Protein AF-A0A961MNR6-F1 (afdb_monomer_lite)

Structure (mmCIF, N/CA/C/O backbone):
data_AF-A0A961MNR6-F1
#
_entry.id   AF-A0A961MNR6-F1
#
loop_
_atom_site.group_PDB
_atom_site.id
_atom_site.type_symbol
_atom_site.label_atom_id
_atom_site.label_alt_id
_atom_site.label_comp_id
_atom_site.label_asym_id
_atom_site.label_entity_id
_atom_site.label_seq_id
_atom_site.pdbx_PDB_ins_code
_atom_site.Cartn_x
_atom_site.Cartn_y
_atom_site.Cartn_z
_atom_site.occupancy
_atom_site.B_iso_or_equiv
_atom_site.auth_seq_id
_atom_site.auth_comp_id
_atom_site.auth_asym_id
_atom_site.auth_atom_id
_atom_site.pdbx_PDB_model_num
ATOM 1 N N . THR A 1 1 ? 5.993 5.747 -15.879 1.00 50.81 1 THR A N 1
ATOM 2 C CA . THR A 1 1 ? 6.154 5.005 -14.617 1.00 50.81 1 THR A CA 1
ATOM 3 C C . THR A 1 1 ? 5.288 5.661 -13.566 1.00 50.81 1 THR A C 1
ATOM 5 O O . THR A 1 1 ? 5.119 6.873 -13.571 1.00 50.81 1 THR A O 1
ATOM 8 N N . SER A 1 2 ? 4.666 4.865 -12.717 1.00 59.62 2 SER A N 1
ATOM 9 C CA . SER A 1 2 ? 3.678 5.290 -11.719 1.00 59.62 2 SER A CA 1
ATOM 10 C C . SER A 1 2 ? 4.255 5.364 -10.302 1.00 59.62 2 SER A C 1
ATOM 12 O O . SER A 1 2 ? 3.526 5.695 -9.372 1.00 59.62 2 SER A O 1
ATOM 14 N N . GLY A 1 3 ? 5.562 5.119 -10.149 1.00 74.12 3 GLY A N 1
ATOM 15 C CA . GLY A 1 3 ? 6.264 5.018 -8.866 1.00 74.12 3 GLY A CA 1
ATOM 16 C C . GLY A 1 3 ? 5.957 6.138 -7.863 1.00 74.12 3 GLY A C 1
ATOM 17 O O . GLY A 1 3 ? 5.611 5.822 -6.730 1.00 74.12 3 GLY A O 1
ATOM 18 N N . PRO A 1 4 ? 5.983 7.435 -8.237 1.00 79.81 4 PRO A N 1
A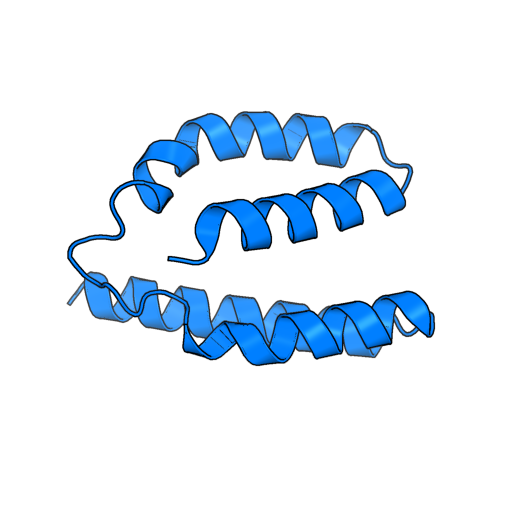TOM 19 C CA . PRO A 1 4 ? 5.674 8.505 -7.284 1.00 79.81 4 PRO A CA 1
ATOM 20 C C . PRO A 1 4 ? 4.223 8.492 -6.781 1.00 79.81 4 PRO A C 1
ATOM 22 O O . PRO A 1 4 ? 3.970 8.772 -5.611 1.00 79.81 4 PRO A O 1
ATOM 25 N N . ALA A 1 5 ? 3.265 8.171 -7.656 1.00 83.62 5 ALA A N 1
ATOM 26 C CA . ALA A 1 5 ? 1.847 8.122 -7.302 1.00 83.62 5 ALA A CA 1
ATOM 27 C C . ALA A 1 5 ? 1.513 6.875 -6.470 1.00 83.62 5 ALA A C 1
ATOM 29 O O . ALA A 1 5 ? 0.750 6.963 -5.511 1.00 83.62 5 ALA A O 1
ATOM 30 N N . ASP A 1 6 ? 2.120 5.742 -6.817 1.00 84.00 6 ASP A N 1
ATOM 31 C CA . ASP A 1 6 ? 2.045 4.489 -6.068 1.00 84.00 6 ASP A CA 1
ATOM 32 C C . ASP A 1 6 ? 2.599 4.652 -4.643 1.00 84.00 6 ASP A C 1
ATOM 34 O O . ASP A 1 6 ? 1.921 4.387 -3.649 1.00 84.00 6 ASP A O 1
ATOM 38 N N . LEU A 1 7 ? 3.788 5.247 -4.531 1.00 83.19 7 LEU A N 1
ATOM 39 C CA . LEU A 1 7 ? 4.396 5.578 -3.250 1.00 83.19 7 LEU A CA 1
ATOM 40 C C . LEU A 1 7 ? 3.495 6.489 -2.405 1.00 83.19 7 LEU A C 1
ATOM 42 O O . LEU A 1 7 ? 3.270 6.219 -1.224 1.00 83.19 7 LEU A O 1
ATOM 46 N N . ALA A 1 8 ? 2.970 7.565 -2.996 1.00 87.81 8 ALA A N 1
ATOM 47 C CA . ALA A 1 8 ? 2.085 8.488 -2.291 1.00 87.81 8 ALA A CA 1
ATOM 48 C C . ALA A 1 8 ? 0.819 7.786 -1.772 1.00 87.81 8 ALA A C 1
ATOM 50 O O . ALA A 1 8 ? 0.357 8.076 -0.664 1.00 87.81 8 ALA A O 1
ATOM 51 N N . PHE A 1 9 ? 0.283 6.831 -2.534 1.00 90.31 9 PHE A N 1
ATOM 52 C CA . PHE A 1 9 ? -0.853 6.022 -2.116 1.00 90.31 9 PHE A CA 1
ATOM 53 C C . PHE A 1 9 ? -0.521 5.165 -0.886 1.00 90.31 9 PHE A C 1
ATOM 55 O O . PHE A 1 9 ? -1.227 5.244 0.123 1.00 90.31 9 PHE A O 1
ATOM 62 N N . HIS A 1 10 ? 0.584 4.419 -0.920 1.00 89.75 10 HIS A N 1
ATOM 63 C CA . HIS A 1 10 ? 1.020 3.592 0.208 1.00 89.75 10 HIS A CA 1
ATOM 64 C C . HIS A 1 10 ? 1.274 4.412 1.479 1.00 89.75 10 HIS A C 1
ATOM 66 O O . HIS A 1 10 ? 0.765 4.068 2.548 1.00 89.75 10 HIS A O 1
ATOM 72 N N . LEU A 1 11 ? 1.987 5.538 1.362 1.00 86.94 11 LEU A N 1
ATOM 73 C CA . LEU A 1 11 ? 2.257 6.433 2.492 1.00 86.94 11 LEU A CA 1
ATOM 74 C C . LEU A 1 11 ? 0.970 6.971 3.126 1.00 86.94 11 LEU A C 1
ATOM 76 O O . LEU A 1 11 ? 0.867 7.033 4.352 1.00 86.94 11 LEU A O 1
ATOM 80 N N . THR A 1 12 ? -0.030 7.296 2.305 1.00 91.06 12 THR A N 1
ATOM 81 C CA . THR A 1 12 ? -1.336 7.769 2.785 1.00 91.06 12 THR A CA 1
ATOM 82 C C . THR A 1 12 ? -2.038 6.708 3.636 1.00 91.06 12 THR A C 1
ATOM 84 O O . THR A 1 12 ? -2.572 7.026 4.699 1.00 91.06 12 THR A O 1
ATOM 87 N N . ILE A 1 13 ? -1.999 5.435 3.224 1.00 90.75 13 ILE A N 1
ATOM 88 C CA . ILE A 1 13 ? -2.580 4.327 4.000 1.00 90.75 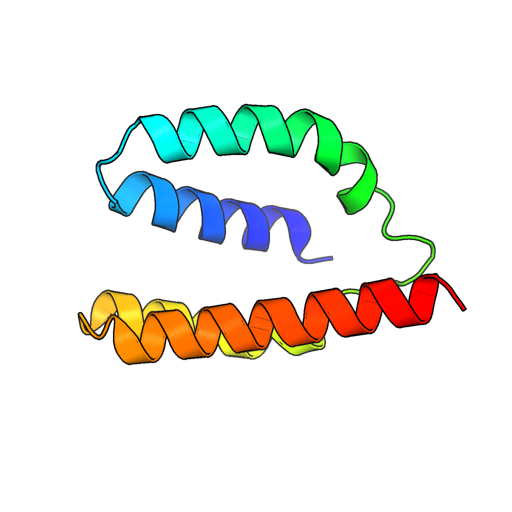13 ILE A CA 1
ATOM 89 C C . ILE A 1 13 ? -1.859 4.167 5.343 1.00 90.75 13 ILE A C 1
ATOM 91 O O . ILE A 1 13 ? -2.505 4.004 6.380 1.00 90.75 13 ILE A O 1
ATOM 95 N N . TYR A 1 14 ? -0.526 4.247 5.354 1.00 88.25 14 TYR A N 1
ATOM 96 C CA . TYR A 1 14 ? 0.249 4.129 6.591 1.00 88.25 14 TYR A CA 1
ATOM 97 C C . TYR A 1 14 ? -0.063 5.259 7.570 1.00 88.25 14 TYR A C 1
ATOM 99 O O . TYR A 1 14 ? -0.271 4.996 8.754 1.00 88.25 14 TYR A O 1
ATOM 107 N N . GLN A 1 15 ? -0.174 6.496 7.085 1.00 87.88 15 GLN A N 1
ATOM 108 C CA . GLN A 1 15 ? -0.594 7.635 7.903 1.00 87.88 15 GLN A CA 1
ATOM 109 C C . GLN A 1 15 ? -2.014 7.449 8.454 1.00 87.88 15 GLN A C 1
ATOM 111 O O . GLN A 1 15 ? -2.249 7.687 9.639 1.00 87.88 15 GLN A O 1
ATOM 116 N N . ALA A 1 16 ? -2.944 6.954 7.632 1.00 90.06 16 ALA A N 1
ATOM 117 C CA . ALA A 1 16 ? -4.329 6.709 8.035 1.00 90.06 16 ALA A CA 1
ATOM 118 C C . ALA A 1 16 ? -4.474 5.638 9.132 1.00 90.06 16 ALA A C 1
ATOM 120 O O . ALA A 1 16 ? -5.469 5.636 9.852 1.00 90.06 16 ALA A O 1
ATOM 121 N N . SER A 1 17 ? -3.482 4.756 9.306 1.00 87.00 17 SER A N 1
ATOM 122 C CA . SER A 1 17 ? -3.489 3.750 10.377 1.00 87.00 17 SER A CA 1
ATOM 123 C C . SER A 1 17 ? -3.375 4.339 11.790 1.00 87.00 17 SER A C 1
ATOM 125 O O . SER A 1 17 ? -3.646 3.640 12.765 1.00 87.00 17 SER A O 1
ATOM 127 N N . GLY A 1 18 ? -2.918 5.592 11.924 1.00 87.88 18 GLY A N 1
ATOM 128 C CA . GLY A 1 18 ? -2.653 6.226 13.219 1.00 87.88 18 GLY A CA 1
ATOM 129 C C . GLY A 1 18 ? -1.484 5.613 14.002 1.00 87.88 18 GLY A C 1
ATOM 130 O O . GLY A 1 18 ? -1.230 6.030 15.130 1.00 87.88 18 GLY A O 1
ATOM 131 N N . ASN A 1 19 ? -0.758 4.644 13.428 1.00 86.31 19 ASN A N 1
ATOM 132 C CA . ASN A 1 19 ? 0.408 4.028 14.051 1.00 86.31 19 ASN A CA 1
ATOM 133 C C . ASN A 1 19 ? 1.705 4.670 13.515 1.00 86.31 19 ASN A C 1
ATOM 135 O O . ASN A 1 19 ? 2.134 4.347 12.401 1.00 86.31 19 ASN A O 1
ATOM 139 N N . PRO A 1 20 ? 2.371 5.540 14.297 1.00 78.38 20 PRO A N 1
ATOM 140 C CA . PRO A 1 20 ? 3.561 6.263 13.846 1.00 78.38 20 PRO A CA 1
ATOM 141 C C . PRO A 1 20 ? 4.750 5.346 13.524 1.00 78.38 20 PRO A C 1
ATOM 143 O O . PRO A 1 20 ? 5.632 5.740 12.762 1.00 78.38 20 PRO A O 1
ATOM 146 N N . LEU A 1 21 ? 4.769 4.114 14.045 1.00 81.94 21 LEU A N 1
ATOM 147 C CA . LEU A 1 21 ? 5.842 3.158 13.775 1.00 81.94 21 LEU A CA 1
ATOM 148 C C . LEU A 1 21 ? 5.841 2.675 12.321 1.00 81.94 21 LEU A C 1
ATOM 150 O O . LEU A 1 21 ? 6.911 2.403 11.781 1.00 81.94 21 LEU A O 1
ATOM 154 N N . PHE A 1 22 ? 4.677 2.595 11.662 1.00 78.62 22 PHE A N 1
ATOM 155 C CA . PHE A 1 22 ? 4.628 2.142 10.269 1.00 78.62 22 PHE A CA 1
ATOM 156 C C . PHE A 1 22 ? 5.351 3.108 9.336 1.00 78.62 22 PHE A C 1
ATOM 158 O O . PHE A 1 22 ? 6.179 2.663 8.547 1.00 78.62 22 PHE A O 1
ATOM 165 N N . GLY A 1 23 ? 5.117 4.417 9.471 1.00 73.06 23 GLY A N 1
ATOM 166 C CA . GLY A 1 23 ? 5.829 5.421 8.675 1.00 73.06 23 GLY A CA 1
ATOM 167 C C . GLY A 1 23 ? 7.347 5.338 8.862 1.00 73.06 23 GLY A C 1
ATOM 168 O O . GLY A 1 23 ? 8.084 5.272 7.884 1.00 73.06 23 GLY A O 1
ATOM 169 N N . GLN A 1 24 ? 7.804 5.232 10.113 1.00 78.50 24 GLN A N 1
ATOM 170 C CA . GLN A 1 24 ? 9.231 5.205 10.453 1.00 78.50 24 GLN A CA 1
ATOM 171 C C . GLN A 1 24 ? 9.955 3.958 9.930 1.00 78.50 24 GLN A C 1
ATOM 173 O O . GLN A 1 24 ? 11.037 4.061 9.352 1.00 78.50 24 GLN A O 1
ATOM 178 N N . VAL A 1 25 ? 9.369 2.772 10.119 1.00 79.38 25 VAL A N 1
ATOM 179 C CA . VAL A 1 25 ? 9.966 1.511 9.649 1.00 79.38 25 VAL A CA 1
ATOM 180 C C . VAL A 1 25 ? 10.005 1.478 8.123 1.00 79.38 25 VAL A C 1
ATOM 182 O O . VAL A 1 25 ? 11.011 1.082 7.533 1.00 79.38 25 VAL A O 1
ATOM 185 N N . LEU A 1 26 ? 8.932 1.924 7.470 1.00 71.69 26 LEU A N 1
ATOM 186 C CA . LEU A 1 26 ? 8.842 1.909 6.014 1.00 71.69 26 LEU A CA 1
ATOM 187 C C . LEU A 1 26 ? 9.759 2.943 5.367 1.00 71.69 26 LEU A C 1
ATOM 189 O O . LEU A 1 26 ? 10.358 2.623 4.349 1.00 71.69 26 LEU A O 1
ATOM 193 N N . GLU A 1 27 ? 9.960 4.122 5.958 1.00 73.25 27 GLU A N 1
ATOM 194 C CA . GLU A 1 27 ? 10.959 5.089 5.479 1.00 73.25 27 GLU A CA 1
ATOM 195 C C . GLU A 1 27 ? 12.383 4.519 5.508 1.00 73.25 27 GLU A C 1
ATOM 197 O O . GLU A 1 27 ? 13.124 4.665 4.533 1.00 73.25 27 GLU A O 1
ATOM 202 N N . GLN A 1 28 ? 12.756 3.817 6.583 1.00 72.75 28 GLN A N 1
ATOM 203 C CA . GLN A 1 28 ? 14.078 3.194 6.693 1.00 72.75 28 GLN A CA 1
ATOM 204 C C . GLN A 1 28 ? 14.283 2.073 5.670 1.00 72.75 28 GLN A C 1
ATOM 206 O O . GLN A 1 28 ? 15.346 1.979 5.049 1.00 72.75 28 GLN A O 1
ATOM 211 N N . LEU A 1 29 ? 13.263 1.238 5.458 1.00 71.88 29 LEU A N 1
ATOM 212 C CA . LEU A 1 29 ? 13.291 0.209 4.418 1.00 71.88 29 LEU A CA 1
ATOM 213 C C . LEU A 1 29 ? 13.330 0.847 3.023 1.00 71.88 29 LEU A C 1
ATOM 215 O O . LEU A 1 29 ? 14.108 0.423 2.172 1.00 71.88 29 LEU A O 1
ATOM 219 N N . ARG A 1 30 ? 12.565 1.918 2.797 1.00 68.69 30 ARG A N 1
ATOM 220 C CA . ARG A 1 30 ? 12.487 2.616 1.510 1.00 68.69 30 ARG A CA 1
ATOM 221 C C . ARG A 1 30 ? 13.828 3.191 1.082 1.00 68.69 30 ARG A C 1
ATOM 223 O O . ARG A 1 30 ? 14.162 3.037 -0.080 1.00 68.69 30 ARG A O 1
ATOM 230 N N . GLY A 1 31 ? 14.637 3.753 1.981 1.00 67.00 31 GLY A N 1
ATOM 231 C CA . GLY A 1 31 ? 15.989 4.215 1.623 1.00 67.00 31 GLY A CA 1
ATOM 232 C C . GLY A 1 31 ? 16.893 3.104 1.057 1.00 67.00 31 GLY A C 1
ATOM 233 O O . GLY A 1 31 ? 17.769 3.362 0.233 1.00 67.00 31 GLY A O 1
ATOM 234 N N . HIS A 1 32 ? 16.648 1.847 1.443 1.00 65.50 32 HIS A N 1
ATOM 235 C CA . HIS A 1 32 ? 17.336 0.683 0.878 1.00 65.50 32 HIS A CA 1
ATOM 236 C C . HIS A 1 32 ? 16.713 0.222 -0.448 1.00 65.50 32 HIS A C 1
ATOM 238 O O . HIS A 1 32 ? 17.432 -0.266 -1.319 1.00 65.50 32 HIS A O 1
ATOM 244 N N . PHE A 1 33 ? 15.402 0.417 -0.626 1.00 63.56 33 PHE A N 1
ATOM 245 C CA . PHE A 1 33 ? 14.666 0.055 -1.839 1.00 63.56 33 PHE A CA 1
ATOM 246 C C . PHE A 1 33 ? 14.579 1.171 -2.895 1.00 63.56 33 PHE A C 1
ATOM 248 O O . PHE A 1 33 ? 14.240 0.872 -4.029 1.00 63.56 33 PHE A O 1
ATOM 255 N N . GLU A 1 34 ? 14.898 2.435 -2.609 1.00 63.53 34 GLU A N 1
ATOM 256 C CA . GLU A 1 34 ? 14.795 3.542 -3.583 1.00 63.53 34 GLU A CA 1
ATOM 257 C C . GLU A 1 34 ? 15.579 3.237 -4.862 1.00 63.53 34 GLU A C 1
ATOM 259 O O . GLU A 1 34 ? 15.049 3.376 -5.957 1.00 63.53 34 GLU A O 1
ATOM 264 N N . ARG A 1 35 ? 16.789 2.678 -4.727 1.00 62.03 35 ARG A N 1
ATOM 265 C CA . ARG A 1 35 ? 17.587 2.211 -5.872 1.00 62.03 35 ARG A CA 1
ATOM 266 C C . ARG A 1 35 ? 16.943 1.053 -6.643 1.00 62.03 35 ARG A C 1
ATOM 268 O O . ARG A 1 35 ? 17.172 0.938 -7.839 1.00 62.03 35 ARG A O 1
ATOM 275 N N . PHE A 1 36 ? 16.150 0.217 -5.974 1.00 63.78 36 PHE A N 1
ATOM 276 C CA . PHE A 1 36 ? 15.397 -0.880 -6.590 1.00 63.78 36 PHE A CA 1
ATOM 277 C C . PHE A 1 36 ? 14.237 -0.355 -7.454 1.00 63.78 36 PHE A C 1
ATOM 279 O O . PHE A 1 36 ? 13.928 -0.937 -8.489 1.00 63.78 36 PHE A O 1
ATOM 286 N N . TRP A 1 37 ? 13.619 0.760 -7.049 1.00 60.16 37 TRP A N 1
ATOM 287 C CA . TRP A 1 37 ? 12.460 1.351 -7.727 1.00 60.16 37 TRP A CA 1
ATOM 288 C C . TRP A 1 37 ? 12.819 2.423 -8.771 1.00 60.16 37 TRP A C 1
ATOM 290 O O . TRP A 1 37 ? 12.051 2.614 -9.712 1.00 60.16 37 TRP A O 1
ATOM 300 N N . ASP A 1 38 ? 13.969 3.099 -8.642 1.00 61.00 38 ASP A N 1
ATOM 301 C CA . ASP A 1 38 ? 14.442 4.118 -9.602 1.00 61.00 38 ASP A CA 1
ATOM 302 C C . ASP A 1 38 ? 14.978 3.513 -10.912 1.00 61.00 38 ASP A C 1
ATOM 304 O O . ASP A 1 38 ? 14.857 4.119 -11.978 1.00 61.00 38 ASP A O 1
ATOM 308 N N . GLN A 1 39 ? 15.541 2.303 -10.856 1.00 58.41 39 GLN A N 1
ATOM 309 C CA . GLN A 1 39 ? 15.935 1.516 -12.027 1.00 58.41 39 GLN A CA 1
ATOM 310 C C . GLN A 1 39 ? 15.256 0.140 -11.972 1.00 58.41 39 GLN A C 1
ATOM 312 O O . GLN A 1 39 ? 15.890 -0.832 -11.558 1.00 58.41 39 GLN A O 1
ATOM 317 N N . PRO A 1 40 ? 13.978 0.021 -12.383 1.00 57.69 40 PRO A N 1
ATOM 318 C CA . PRO A 1 40 ? 13.323 -1.277 -12.504 1.00 57.69 40 PRO A CA 1
ATOM 319 C C . PRO A 1 40 ? 14.000 -2.057 -13.640 1.00 57.69 40 PRO A C 1
ATOM 321 O O . PRO A 1 40 ? 13.640 -1.872 -14.794 1.00 57.69 40 PRO A O 1
ATOM 324 N N . PHE A 1 41 ? 15.031 -2.841 -13.304 1.00 57.16 41 PHE A N 1
ATOM 325 C CA . PHE A 1 41 ? 15.891 -3.699 -14.140 1.00 57.16 41 PHE A CA 1
ATOM 326 C C . PHE A 1 41 ? 15.443 -3.894 -15.607 1.00 57.16 41 PHE A C 1
ATOM 328 O O . PHE A 1 41 ? 14.943 -4.958 -15.966 1.00 57.16 41 PHE A O 1
ATOM 335 N N . ASP A 1 42 ? 15.592 -2.868 -16.453 1.00 62.06 42 ASP A N 1
ATOM 336 C CA . ASP A 1 42 ? 15.146 -2.843 -17.858 1.00 62.06 42 ASP A CA 1
ATOM 337 C C . ASP A 1 42 ? 13.717 -3.391 -18.129 1.00 62.06 42 ASP A C 1
ATOM 339 O O . ASP A 1 42 ? 13.388 -3.764 -19.258 1.00 62.06 42 ASP A O 1
ATOM 343 N N . ARG A 1 43 ? 12.826 -3.402 -17.122 1.00 68.88 43 ARG A N 1
ATOM 344 C CA . ARG A 1 43 ? 11.426 -3.854 -17.228 1.00 68.88 43 ARG A CA 1
ATOM 345 C C . ARG A 1 43 ? 10.464 -2.675 -17.081 1.00 68.88 43 ARG A C 1
ATOM 347 O O . ARG A 1 43 ? 10.034 -2.352 -15.972 1.00 68.88 43 ARG A O 1
ATOM 354 N N . PRO 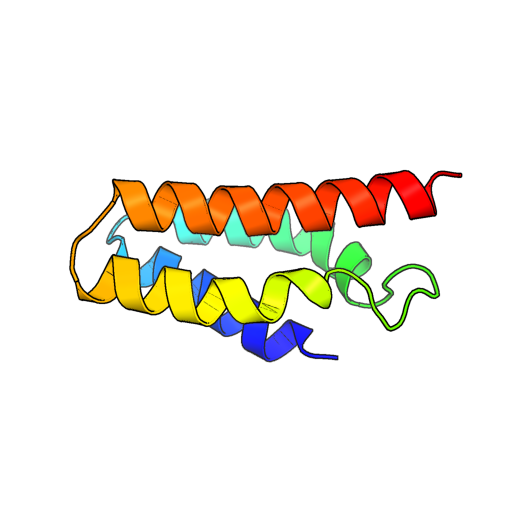A 1 44 ? 10.087 -2.016 -18.195 1.00 69.88 44 PRO A N 1
ATOM 355 C CA . PRO A 1 44 ? 9.211 -0.844 -18.165 1.00 69.88 44 PRO A CA 1
ATOM 356 C C . PRO A 1 44 ? 7.777 -1.153 -17.702 1.00 69.88 44 PRO A C 1
ATOM 358 O O . PRO A 1 44 ? 7.028 -0.225 -17.394 1.00 69.88 44 PRO A O 1
ATOM 361 N N . ASP A 1 45 ? 7.393 -2.432 -17.660 1.00 80.56 45 ASP A N 1
ATOM 362 C CA . ASP A 1 45 ? 6.081 -2.946 -17.260 1.00 80.56 45 ASP A CA 1
ATOM 363 C C . ASP A 1 45 ? 6.021 -3.464 -15.811 1.00 80.56 45 ASP A C 1
ATOM 365 O O . ASP A 1 45 ? 4.962 -3.940 -15.398 1.00 80.56 45 ASP A O 1
ATOM 369 N N . PHE A 1 46 ? 7.115 -3.360 -15.043 1.00 84.00 46 PHE A N 1
ATOM 370 C CA . PHE A 1 46 ? 7.207 -3.898 -13.683 1.00 84.00 46 PHE A CA 1
ATOM 371 C C . PHE A 1 46 ? 6.019 -3.485 -12.802 1.00 84.00 46 PHE A C 1
ATOM 373 O O . PHE A 1 46 ? 5.663 -2.306 -12.714 1.00 84.00 46 PHE A O 1
ATOM 380 N N . ALA A 1 47 ? 5.402 -4.473 -12.156 1.00 87.88 47 ALA A N 1
ATOM 381 C CA . ALA A 1 47 ? 4.211 -4.375 -11.322 1.00 87.88 47 ALA A CA 1
ATOM 382 C C . ALA A 1 47 ? 2.978 -3.769 -12.017 1.00 87.88 47 ALA A C 1
ATOM 384 O O . ALA A 1 47 ? 1.953 -3.554 -11.367 1.00 87.88 47 ALA A O 1
ATOM 385 N N . GLY A 1 48 ? 3.007 -3.523 -13.331 1.00 88.94 48 GLY A N 1
ATOM 386 C CA . GLY A 1 48 ? 1.935 -2.842 -14.059 1.00 88.94 48 GLY A CA 1
ATOM 387 C C . GLY A 1 48 ? 0.583 -3.551 -13.937 1.00 88.94 48 GLY A C 1
ATOM 388 O O . GLY A 1 48 ? -0.457 -2.901 -13.820 1.00 88.94 48 GLY A O 1
ATOM 389 N N . ARG A 1 49 ? 0.589 -4.889 -13.854 1.00 92.19 49 ARG A N 1
ATOM 390 C CA . ARG A 1 49 ? -0.620 -5.712 -13.656 1.00 92.19 49 ARG A CA 1
ATOM 391 C C . ARG A 1 49 ? -1.293 -5.484 -12.295 1.00 92.19 49 ARG A C 1
ATOM 393 O O . ARG A 1 49 ? -2.477 -5.776 -12.152 1.00 92.19 49 ARG A O 1
ATOM 400 N N . SER A 1 50 ? -0.577 -4.939 -11.311 1.00 92.62 50 SER A N 1
ATOM 401 C CA . SER A 1 50 ? -1.097 -4.697 -9.959 1.00 92.62 50 SER A CA 1
ATOM 402 C C . SER A 1 50 ? -1.963 -3.430 -9.851 1.00 92.62 50 SER A C 1
ATOM 404 O O . SER A 1 50 ? -2.741 -3.267 -8.909 1.00 92.62 50 SER A O 1
ATOM 406 N N . PHE A 1 51 ? -1.887 -2.528 -10.834 1.00 91.12 51 PHE A N 1
ATOM 407 C CA . PHE A 1 51 ? -2.511 -1.201 -10.787 1.00 91.12 51 PHE A CA 1
ATOM 408 C C . PHE A 1 51 ? -4.029 -1.212 -10.546 1.00 91.12 51 PHE A C 1
ATOM 410 O O . PHE A 1 51 ? -4.495 -0.458 -9.686 1.00 91.12 51 PHE A O 1
ATOM 417 N N . PRO A 1 52 ? -4.825 -2.078 -11.204 1.00 93.50 52 PRO A N 1
ATOM 418 C CA . PRO A 1 52 ? -6.263 -2.156 -10.949 1.00 93.50 52 PRO A CA 1
ATOM 419 C C . PRO A 1 52 ? -6.620 -2.483 -9.489 1.00 93.50 52 PRO A C 1
ATOM 421 O O . PRO A 1 52 ? -7.644 -2.016 -8.986 1.00 93.50 52 PRO A O 1
ATOM 424 N N . PHE A 1 53 ? -5.769 -3.232 -8.781 1.00 96.06 53 PHE A N 1
ATOM 425 C CA . PHE A 1 53 ? -6.020 -3.636 -7.395 1.00 96.06 53 PHE A CA 1
ATOM 426 C C . PHE A 1 53 ? -5.859 -2.488 -6.396 1.00 96.06 53 PHE A C 1
ATOM 428 O O . PHE A 1 53 ? -6.464 -2.537 -5.330 1.00 96.06 53 PHE A O 1
ATOM 435 N N . HIS A 1 54 ? -5.138 -1.418 -6.740 1.00 95.69 54 HIS A N 1
ATOM 436 C CA . HIS A 1 54 ? -4.986 -0.249 -5.867 1.00 95.69 54 HIS A CA 1
ATOM 437 C C . HIS A 1 54 ? -6.316 0.490 -5.674 1.00 95.69 54 HIS A C 1
ATOM 439 O O . HIS A 1 54 ? -6.652 0.901 -4.562 1.00 95.69 54 HIS A O 1
ATOM 445 N N . ARG A 1 55 ? -7.132 0.596 -6.736 1.00 95.31 55 ARG A N 1
ATOM 446 C CA . ARG A 1 55 ? -8.494 1.148 -6.635 1.00 95.31 55 ARG A CA 1
ATOM 447 C C . ARG A 1 55 ? -9.382 0.273 -5.752 1.00 95.31 55 ARG A C 1
ATOM 449 O O . ARG A 1 55 ? -10.085 0.802 -4.899 1.00 95.31 55 ARG A O 1
ATOM 456 N N . GLN A 1 56 ? -9.314 -1.042 -5.933 1.00 97.81 56 GLN A N 1
ATOM 457 C CA . GLN A 1 56 ? -10.106 -1.996 -5.153 1.00 97.81 56 GLN A CA 1
ATOM 458 C C . GLN A 1 56 ? -9.697 -1.998 -3.673 1.00 97.81 56 GLN A C 1
ATOM 460 O O . GLN A 1 56 ? -10.548 -2.036 -2.790 1.00 97.81 56 GLN A O 1
ATOM 465 N N . LEU A 1 57 ? -8.395 -1.892 -3.391 1.00 97.56 57 LEU A N 1
ATOM 466 C CA . LEU A 1 57 ? -7.866 -1.734 -2.040 1.00 97.56 57 LEU A CA 1
ATOM 467 C C . LEU A 1 57 ? -8.374 -0.440 -1.392 1.00 97.56 57 LEU A C 1
ATOM 469 O O . LEU A 1 57 ? -8.836 -0.471 -0.255 1.00 97.56 57 LEU A O 1
ATOM 473 N N . PHE A 1 58 ? -8.337 0.682 -2.115 1.00 96.62 58 PHE A N 1
ATOM 474 C CA . PHE A 1 58 ? -8.895 1.946 -1.629 1.00 96.62 58 PHE A CA 1
ATOM 475 C C . PHE A 1 58 ? -10.377 1.819 -1.260 1.00 96.62 58 PHE A C 1
ATOM 477 O O . PHE A 1 58 ? -10.782 2.265 -0.190 1.00 96.62 58 PHE A O 1
ATOM 484 N N . GLU A 1 59 ? -11.181 1.212 -2.133 1.00 98.25 59 GLU A N 1
ATOM 485 C CA . GLU A 1 59 ? -12.614 1.020 -1.897 1.00 98.25 59 GLU A CA 1
ATOM 486 C C . GLU A 1 59 ? -12.865 0.135 -0.674 1.00 98.25 59 GLU A C 1
ATOM 488 O O . GLU A 1 59 ? -13.649 0.513 0.190 1.00 98.25 59 GLU A O 1
ATOM 493 N N . ALA A 1 60 ? -12.121 -0.964 -0.526 1.00 98.25 60 ALA A N 1
ATOM 494 C CA . ALA A 1 60 ? -12.208 -1.826 0.649 1.00 98.25 60 ALA A CA 1
ATOM 495 C C . ALA A 1 60 ? -11.855 -1.093 1.956 1.00 98.25 60 ALA A C 1
ATOM 497 O O . ALA A 1 60 ? -12.539 -1.264 2.963 1.00 98.25 60 ALA A O 1
ATOM 498 N N . ILE A 1 61 ? -10.817 -0.245 1.945 1.00 96.88 61 ILE A N 1
ATOM 499 C CA . ILE A 1 61 ? -10.450 0.580 3.107 1.00 96.88 61 ILE A CA 1
ATOM 500 C C . ILE A 1 61 ? -11.559 1.590 3.421 1.00 96.88 61 ILE A C 1
ATOM 502 O O . ILE A 1 61 ? -11.956 1.713 4.579 1.00 96.88 61 ILE A O 1
ATOM 506 N N . ARG A 1 62 ? -12.078 2.294 2.405 1.00 97.06 62 ARG A N 1
ATOM 507 C CA . ARG A 1 62 ? -13.174 3.266 2.552 1.00 97.06 62 ARG A CA 1
ATOM 508 C C . ARG A 1 62 ? -14.421 2.620 3.154 1.00 97.06 62 ARG A C 1
ATOM 510 O O . ARG A 1 62 ? -15.056 3.220 4.016 1.00 97.06 62 ARG A O 1
ATOM 517 N N . ASP A 1 63 ? -14.752 1.417 2.701 1.00 98.00 63 ASP A N 1
ATOM 518 C CA . ASP A 1 63 ? -15.953 0.691 3.113 1.00 98.00 63 ASP A CA 1
ATOM 519 C C . ASP A 1 63 ? -15.760 -0.055 4.448 1.00 98.00 63 ASP A C 1
ATOM 521 O O . ASP A 1 63 ? -16.703 -0.644 4.973 1.00 98.00 63 ASP A O 1
ATOM 525 N N . GLY A 1 64 ? -14.554 -0.006 5.031 1.00 96.81 64 GLY A N 1
ATOM 526 C CA . GLY A 1 64 ? -14.243 -0.644 6.308 1.00 96.81 64 GLY A CA 1
ATOM 527 C C . GLY A 1 64 ? -14.187 -2.172 6.235 1.00 96.81 64 GLY A C 1
ATOM 528 O O . GLY A 1 64 ? -14.454 -2.829 7.240 1.00 96.81 64 GLY A O 1
ATOM 529 N N . ASP A 1 65 ? -13.845 -2.742 5.074 1.00 98.44 65 ASP A N 1
ATOM 530 C CA . ASP A 1 65 ? -13.720 -4.187 4.853 1.00 98.44 65 ASP A CA 1
ATOM 531 C C . ASP A 1 65 ? -12.241 -4.633 4.904 1.00 98.44 65 ASP A C 1
ATOM 533 O O . ASP A 1 65 ? -11.538 -4.648 3.881 1.00 98.44 65 ASP A O 1
ATOM 537 N N . PRO A 1 66 ? -11.732 -5.039 6.084 1.00 96.44 66 PRO A N 1
ATOM 538 C CA . PRO A 1 66 ? -10.346 -5.473 6.226 1.00 96.44 66 PRO A CA 1
ATOM 539 C C . PRO A 1 66 ? -10.047 -6.779 5.478 1.00 96.44 66 PRO A C 1
ATOM 541 O O . PRO A 1 66 ? -8.905 -6.997 5.071 1.00 96.44 66 PRO A O 1
ATOM 544 N N . ALA A 1 67 ? -11.040 -7.651 5.272 1.00 98.25 67 ALA A N 1
ATOM 545 C CA . ALA A 1 67 ? -10.840 -8.915 4.570 1.00 98.25 67 ALA A CA 1
ATOM 546 C C . ALA A 1 67 ? -10.640 -8.674 3.068 1.00 98.25 67 ALA A C 1
ATOM 548 O O . ALA A 1 67 ? -9.735 -9.251 2.457 1.00 98.25 67 ALA A O 1
ATOM 549 N N . ALA A 1 68 ? -11.437 -7.779 2.478 1.00 98.19 68 ALA A N 1
ATOM 550 C CA . ALA A 1 68 ? -11.233 -7.336 1.106 1.00 98.19 68 ALA A CA 1
ATOM 551 C C . ALA A 1 68 ? -9.912 -6.586 0.939 1.00 98.19 68 ALA A C 1
ATOM 553 O O . ALA A 1 68 ? -9.159 -6.906 0.018 1.00 98.19 68 ALA A O 1
ATOM 554 N N . ALA A 1 69 ? -9.580 -5.669 1.851 1.00 97.69 69 ALA A N 1
ATOM 555 C CA . ALA A 1 69 ? -8.308 -4.955 1.811 1.00 97.69 69 ALA A CA 1
ATOM 556 C C . ALA A 1 69 ? -7.119 -5.933 1.827 1.00 97.69 69 ALA A C 1
ATOM 558 O O . ALA A 1 69 ? -6.242 -5.861 0.968 1.00 97.69 69 ALA A O 1
ATOM 559 N N . ALA A 1 70 ? -7.128 -6.923 2.726 1.00 97.31 70 ALA A N 1
ATOM 560 C CA . ALA A 1 70 ? -6.083 -7.943 2.792 1.00 97.31 70 ALA A CA 1
ATOM 561 C C . ALA A 1 70 ? -5.977 -8.777 1.503 1.00 97.31 70 ALA A C 1
ATOM 563 O O . ALA A 1 70 ? -4.871 -9.085 1.053 1.00 97.31 70 ALA A O 1
ATOM 564 N N . ARG A 1 71 ? -7.112 -9.128 0.886 1.00 98.50 71 ARG A N 1
ATOM 565 C CA . ARG A 1 71 ? -7.148 -9.867 -0.384 1.00 98.50 71 ARG A CA 1
ATOM 566 C C . ARG A 1 71 ? -6.532 -9.059 -1.529 1.00 98.50 71 ARG A C 1
ATOM 568 O O . ARG A 1 71 ? -5.720 -9.604 -2.271 1.00 98.50 71 ARG A O 1
ATOM 575 N N . HIS A 1 72 ? -6.894 -7.784 -1.668 1.00 98.06 72 HIS A N 1
ATOM 576 C CA . HIS A 1 72 ? -6.368 -6.927 -2.737 1.00 98.06 72 HIS A CA 1
ATOM 577 C C . HIS A 1 72 ? -4.879 -6.632 -2.552 1.00 98.06 72 HIS A C 1
ATOM 579 O O . HIS A 1 72 ? -4.124 -6.709 -3.517 1.00 98.06 72 HIS A O 1
ATOM 585 N N . THR A 1 73 ? -4.431 -6.408 -1.314 1.00 96.31 73 THR A N 1
ATOM 586 C CA . THR A 1 73 ? -3.001 -6.297 -0.998 1.00 96.31 73 THR A CA 1
ATOM 587 C C . THR A 1 73 ? -2.238 -7.560 -1.393 1.00 96.31 73 THR A C 1
ATOM 589 O O . THR A 1 73 ? -1.176 -7.464 -1.997 1.00 96.31 73 THR A O 1
ATOM 592 N N . ARG A 1 74 ? -2.774 -8.753 -1.105 1.00 97.81 74 ARG A N 1
ATOM 593 C CA . ARG A 1 74 ? -2.119 -10.012 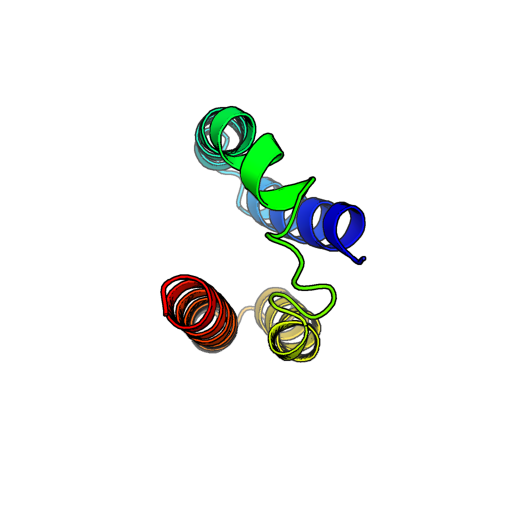-1.488 1.00 97.81 74 ARG A CA 1
ATOM 594 C C . ARG A 1 74 ? -2.004 -10.168 -3.003 1.00 97.81 74 ARG A C 1
ATOM 596 O O . ARG A 1 74 ? -0.934 -10.514 -3.474 1.00 97.81 74 ARG A O 1
ATOM 603 N N . ALA A 1 75 ? -3.046 -9.815 -3.755 1.00 97.62 75 ALA A N 1
ATOM 604 C CA . ALA A 1 75 ? -2.998 -9.847 -5.217 1.00 97.62 75 ALA A CA 1
ATOM 605 C C . ALA A 1 75 ? -1.918 -8.914 -5.800 1.00 97.62 75 ALA A C 1
ATOM 607 O O . ALA A 1 75 ? -1.263 -9.267 -6.777 1.00 97.62 75 ALA A O 1
ATOM 608 N N . ILE A 1 76 ? -1.702 -7.740 -5.190 1.00 95.25 76 ILE A N 1
ATOM 609 C CA . ILE A 1 76 ? -0.594 -6.844 -5.560 1.00 95.25 76 ILE A CA 1
ATOM 610 C C . ILE A 1 76 ? 0.752 -7.536 -5.305 1.00 95.25 76 ILE A C 1
ATOM 612 O O . ILE A 1 76 ? 1.608 -7.541 -6.187 1.00 95.25 76 ILE A O 1
ATOM 616 N N . LEU A 1 77 ? 0.924 -8.147 -4.127 1.00 94.81 77 LEU A N 1
ATOM 617 C CA . LEU A 1 77 ? 2.161 -8.839 -3.753 1.00 94.81 77 LEU A CA 1
ATOM 618 C C . LEU A 1 77 ? 2.467 -10.032 -4.663 1.00 94.81 77 LEU A C 1
ATOM 620 O O . LEU A 1 77 ? 3.612 -10.174 -5.075 1.00 94.81 77 LEU A O 1
ATOM 624 N N . ASP A 1 78 ? 1.463 -10.838 -5.013 1.00 97.00 78 ASP A N 1
ATOM 625 C CA . ASP A 1 78 ? 1.634 -12.005 -5.888 1.00 97.00 78 ASP A CA 1
ATOM 626 C C . ASP A 1 78 ? 2.168 -11.587 -7.274 1.00 97.00 78 ASP A C 1
ATOM 628 O O . ASP A 1 78 ? 3.056 -12.234 -7.827 1.00 97.00 78 ASP A O 1
ATOM 632 N N . ILE A 1 79 ? 1.679 -10.463 -7.813 1.00 94.12 79 ILE A N 1
ATOM 633 C CA . ILE A 1 79 ? 2.141 -9.903 -9.094 1.00 94.12 79 ILE A CA 1
ATOM 634 C C . ILE A 1 79 ? 3.574 -9.381 -8.989 1.00 94.12 79 ILE A C 1
ATOM 636 O O . ILE A 1 79 ? 4.395 -9.662 -9.860 1.00 94.12 79 ILE A O 1
ATOM 640 N N . VAL A 1 80 ? 3.879 -8.620 -7.934 1.00 90.12 80 VAL A N 1
ATOM 641 C CA . VAL A 1 80 ? 5.233 -8.092 -7.706 1.00 90.12 80 VAL A CA 1
ATOM 642 C C . VAL A 1 80 ? 6.230 -9.240 -7.534 1.00 90.12 80 VAL A C 1
ATOM 644 O O . VAL A 1 80 ? 7.329 -9.186 -8.081 1.00 90.12 80 VAL A O 1
ATOM 647 N N . GLU A 1 81 ? 5.853 -10.296 -6.811 1.00 92.38 81 GLU A N 1
ATOM 648 C CA . GLU A 1 81 ? 6.680 -11.491 -6.648 1.00 92.38 81 GLU A CA 1
ATOM 649 C C . GLU A 1 81 ? 6.933 -12.198 -7.986 1.00 92.38 81 GLU A C 1
ATOM 651 O O . GLU A 1 81 ? 8.072 -12.576 -8.266 1.00 92.38 81 GLU A O 1
ATOM 656 N N . GLU A 1 82 ? 5.898 -12.379 -8.811 1.00 93.00 82 GLU A N 1
ATOM 657 C CA . GLU A 1 82 ? 6.031 -12.990 -10.137 1.00 93.00 82 GLU A CA 1
ATOM 658 C C . GLU A 1 82 ? 7.003 -12.198 -11.017 1.00 93.00 82 GLU A C 1
ATOM 660 O O . GLU A 1 82 ? 7.940 -12.781 -11.566 1.00 93.00 82 GLU A O 1
ATOM 665 N N . ASP A 1 83 ? 6.847 -10.874 -11.075 1.00 89.06 83 ASP A N 1
ATOM 666 C CA . ASP A 1 83 ? 7.718 -10.015 -11.873 1.00 89.06 83 ASP A CA 1
ATOM 667 C C . ASP A 1 83 ? 9.181 -10.104 -11.385 1.00 89.06 83 ASP A C 1
ATOM 669 O O . ASP A 1 83 ? 10.091 -10.255 -12.200 1.00 89.06 83 ASP A O 1
ATOM 673 N N . ILE A 1 84 ? 9.422 -10.120 -10.064 1.00 86.56 84 ILE A N 1
ATOM 674 C CA . ILE A 1 84 ? 10.766 -10.313 -9.479 1.00 86.56 84 ILE A CA 1
ATOM 675 C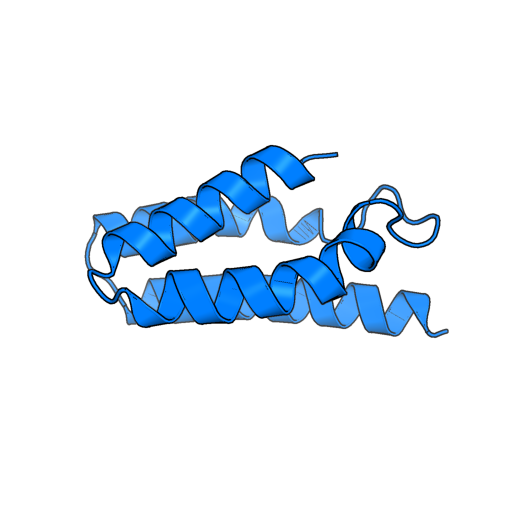 C . ILE A 1 84 ? 11.366 -11.673 -9.866 1.00 86.56 84 ILE A C 1
ATOM 677 O O . ILE A 1 84 ? 12.558 -11.771 -10.184 1.00 86.56 84 ILE A O 1
ATOM 681 N N . ARG A 1 85 ? 10.564 -12.744 -9.829 1.00 88.50 85 ARG A N 1
ATOM 682 C CA . ARG A 1 85 ? 11.015 -14.090 -10.215 1.00 88.50 85 ARG A CA 1
ATOM 683 C C . ARG A 1 85 ? 11.379 -14.147 -11.694 1.00 88.50 85 ARG A C 1
ATOM 685 O O . ARG A 1 85 ? 12.394 -14.752 -12.029 1.00 88.50 85 ARG A O 1
ATOM 692 N N . ASP A 1 86 ? 10.593 -13.509 -12.554 1.00 86.62 86 ASP A N 1
ATOM 693 C CA . ASP A 1 86 ? 10.851 -13.461 -13.993 1.00 86.62 86 ASP A CA 1
ATOM 694 C C . ASP A 1 86 ? 12.081 -12.624 -14.352 1.00 86.62 86 ASP A C 1
ATOM 696 O O . ASP A 1 86 ? 12.742 -12.919 -15.341 1.00 86.62 86 ASP A O 1
ATOM 700 N N . MET A 1 87 ? 12.4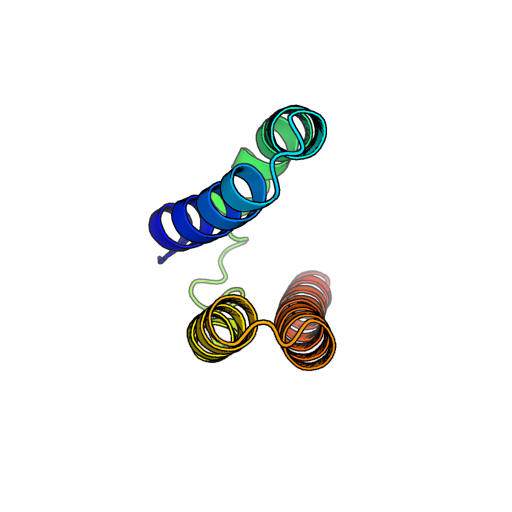35 -11.631 -13.537 1.00 78.25 87 MET A N 1
ATOM 701 C CA . MET A 1 87 ? 13.685 -10.872 -13.685 1.00 78.25 87 MET A CA 1
ATOM 702 C C . MET A 1 87 ? 14.925 -11.659 -13.245 1.00 78.25 87 MET A C 1
ATOM 704 O O . MET A 1 87 ? 16.041 -11.304 -13.610 1.00 78.25 87 MET A O 1
ATOM 708 N N . SER A 1 88 ? 14.741 -12.703 -12.432 1.00 70.75 88 SER A N 1
ATOM 709 C CA . SER A 1 88 ? 15.824 -13.554 -11.921 1.00 70.75 88 SER A CA 1
ATOM 710 C C . SER A 1 88 ? 16.119 -14.765 -12.822 1.00 70.75 88 SER A C 1
ATOM 712 O O . SER A 1 88 ? 16.951 -15.600 -12.461 1.00 70.75 88 SER A O 1
ATOM 714 N N . ARG A 1 89 ? 15.409 -14.892 -13.950 1.00 63.44 89 ARG A N 1
ATOM 715 C CA . ARG A 1 89 ? 15.601 -15.921 -14.983 1.00 63.44 89 ARG A CA 1
ATOM 716 C C . ARG A 1 89 ? 16.433 -15.377 -16.135 1.00 63.44 89 ARG A C 1
ATOM 718 O O . ARG A 1 89 ? 17.260 -16.165 -16.643 1.00 63.44 89 ARG A O 1
#

Foldseek 3Di:
DCVVVVVVLVLVVQVVVVDPVSNVVVVVVCVVCVVCVVCVPPDPCQLVVLVVLSVQLVVCVVVVNVVSNVVSVVVSVVSNVVSVVVSVD

Sequence (89 aa):
TSGPADLAFHLTIYQASGNPLFGQVLEQLRGHFERFWDQPFDRPDFAGRSFPFHRQLFEAIRDGDPAAAARHTRAILDIVEEDIRDMSR

pLDDT: mean 83.79, std 13.15, range [50.81, 98.5]

Radius of gyration: 13.78 Å; chains: 1; bounding box: 34×24×32 Å

Secondary structure (DSSP, 8-state):
--HHHHHHHHHHHHHHTT-HHHHHHHHHHHHHHHHHHHS-TT-TTTTGGGHHHHHHHHHHHHTT-HHHHHHHHHHHHHHHHHHHHHHT-